Protein AF-A0A9E5P1E7-F1 (afdb_monomer_lite)

Radius of gyration: 16.03 Å; chains: 1; bounding box: 38×38×43 Å

pLDDT: mean 93.06, std 4.83, range [74.69, 98.62]

Foldseek 3Di:
DDDDDDPQKDWDDWDWAPAQPPPFIKIWTWIAGPVATWTWIWGCDPNDIDTLGTGDRWRWDWADEPLDPTFIWTFHADPVRFTWDAIFTWYDDPRHIDTDPDGQDRDTAGPVFWHWYDPPPPSFIWIWGQDPVRDIFIAGSHGHGPDD

Structure (mmCIF, N/CA/C/O backbone):
data_AF-A0A9E5P1E7-F1
#
_entry.id   AF-A0A9E5P1E7-F1
#
loop_
_atom_site.group_PDB
_atom_site.id
_atom_site.type_symbol
_atom_site.label_atom_id
_atom_site.label_alt_id
_atom_site.label_comp_id
_atom_site.label_asym_id
_atom_site.label_entity_id
_atom_site.label_seq_id
_atom_site.pdbx_PDB_ins_code
_atom_site.Cartn_x
_atom_site.Cartn_y
_atom_site.Cartn_z
_atom_site.occupancy
_atom_site.B_iso_or_equiv
_atom_site.auth_seq_id
_atom_site.auth_comp_id
_atom_site.auth_asym_id
_atom_site.auth_atom_id
_atom_site.pdbx_PDB_model_num
ATOM 1 N N . ARG A 1 1 ? -24.137 -3.161 13.252 1.00 74.69 1 ARG A N 1
ATOM 2 C CA . ARG A 1 1 ? -23.198 -2.105 13.724 1.00 74.69 1 ARG A CA 1
ATOM 3 C C . ARG A 1 1 ? -22.511 -1.511 12.498 1.00 74.69 1 ARG A C 1
ATOM 5 O O . ARG A 1 1 ? -22.363 -2.247 11.534 1.00 74.69 1 ARG A O 1
ATOM 12 N N . LYS A 1 2 ? -22.132 -0.229 12.521 1.00 81.81 2 LYS A N 1
ATOM 13 C CA . LYS A 1 2 ? -21.450 0.469 11.415 1.00 81.81 2 LYS A CA 1
ATOM 14 C C . LYS A 1 2 ? -20.321 1.352 11.948 1.00 81.81 2 LYS A C 1
ATOM 16 O O . LYS A 1 2 ? -20.367 1.736 13.115 1.00 81.81 2 LYS A O 1
ATOM 21 N N . ILE A 1 3 ? -19.336 1.649 11.102 1.00 84.31 3 ILE A N 1
ATOM 22 C CA . ILE A 1 3 ? -18.338 2.700 11.334 1.00 84.31 3 ILE A CA 1
ATOM 23 C C . ILE A 1 3 ? -18.723 3.871 10.441 1.00 84.31 3 ILE A C 1
ATOM 25 O O . ILE A 1 3 ? -18.864 3.697 9.234 1.00 84.31 3 ILE A O 1
ATOM 29 N N . GLU A 1 4 ? -18.911 5.042 11.039 1.00 91.25 4 GLU A N 1
ATOM 30 C CA . GLU A 1 4 ? -19.251 6.249 10.291 1.00 91.25 4 GLU A CA 1
ATOM 31 C C . GLU A 1 4 ? -18.000 6.873 9.672 1.00 91.25 4 GLU A C 1
ATOM 33 O O . GLU A 1 4 ? -16.971 7.043 10.336 1.00 91.25 4 GLU A O 1
ATOM 38 N N . GLY A 1 5 ? -18.111 7.249 8.401 1.00 89.00 5 GLY A N 1
ATOM 39 C CA . GLY A 1 5 ? -17.174 8.165 7.763 1.00 89.00 5 GLY A CA 1
ATOM 40 C C . GLY A 1 5 ? -17.438 9.613 8.180 1.00 89.00 5 GLY A C 1
ATOM 41 O O . GLY A 1 5 ? -18.467 9.956 8.757 1.00 89.00 5 GLY A O 1
ATOM 42 N N . HIS A 1 6 ? -16.502 10.494 7.862 1.00 92.06 6 HIS A N 1
ATOM 43 C CA . HIS A 1 6 ? -16.664 11.936 7.966 1.00 92.06 6 HIS A CA 1
ATOM 44 C C . HIS A 1 6 ? -16.996 12.508 6.586 1.00 92.06 6 HIS A C 1
ATOM 46 O O . HIS A 1 6 ? -16.449 12.057 5.591 1.00 92.06 6 HIS A O 1
ATOM 52 N N . GLN A 1 7 ? -17.762 13.600 6.513 1.00 94.12 7 GLN A N 1
ATOM 53 C CA . GLN A 1 7 ? -18.095 14.287 5.247 1.00 94.12 7 GLN A CA 1
ATOM 54 C C . GLN A 1 7 ? -16.873 14.653 4.371 1.00 94.12 7 GLN A C 1
ATOM 56 O O . GLN A 1 7 ? -16.998 14.874 3.175 1.00 94.12 7 GLN A O 1
ATOM 61 N N . LYS A 1 8 ? -15.682 14.750 4.977 1.00 96.00 8 LYS A N 1
ATOM 62 C CA . LYS A 1 8 ? -14.428 15.114 4.301 1.00 96.00 8 LYS A CA 1
ATOM 63 C C . LYS A 1 8 ? -13.611 13.896 3.860 1.00 96.00 8 LYS A C 1
ATOM 65 O O . LYS A 1 8 ? -12.502 14.090 3.369 1.00 96.00 8 LYS A O 1
ATOM 70 N N . ASP A 1 9 ? -14.084 12.685 4.140 1.00 97.69 9 ASP A N 1
ATOM 71 C CA . ASP A 1 9 ? -13.442 11.452 3.698 1.00 97.69 9 ASP A CA 1
ATOM 72 C C . ASP A 1 9 ? -13.696 11.228 2.209 1.00 97.69 9 ASP A C 1
ATOM 74 O O . ASP A 1 9 ? -14.805 11.421 1.719 1.00 97.69 9 ASP A O 1
ATOM 78 N N . ASN A 1 10 ? -12.651 10.798 1.512 1.00 97.25 10 ASN A N 1
ATOM 79 C CA . ASN A 1 10 ? -12.715 10.277 0.158 1.00 97.25 10 ASN A CA 1
ATOM 80 C C . ASN A 1 10 ? -12.000 8.924 0.165 1.00 97.25 10 ASN A C 1
ATOM 82 O O . ASN A 1 10 ? -10.767 8.856 0.108 1.00 97.25 10 ASN A O 1
ATOM 86 N N . PHE A 1 11 ? -12.777 7.855 0.321 1.00 97.69 11 PHE A N 1
ATOM 87 C CA . PHE A 1 11 ? -12.267 6.489 0.348 1.00 97.69 11 PHE A CA 1
ATOM 88 C C . PHE A 1 11 ? -11.900 6.064 -1.075 1.00 97.69 11 PHE A C 1
ATOM 90 O O . PHE A 1 11 ? -12.769 5.956 -1.933 1.00 97.69 11 PHE A O 1
ATOM 97 N N . LEU A 1 12 ? -10.606 5.856 -1.320 1.00 97.25 12 LEU A N 1
ATOM 98 C CA . LEU A 1 12 ? -10.074 5.528 -2.642 1.00 97.25 12 LEU A CA 1
ATOM 99 C C . LEU A 1 12 ? -10.064 4.020 -2.885 1.00 97.25 12 LEU A C 1
ATOM 101 O O . LEU A 1 12 ? -10.445 3.571 -3.959 1.00 97.25 12 LEU A O 1
ATOM 105 N N . THR A 1 13 ? -9.624 3.241 -1.892 1.00 97.81 13 THR A N 1
ATOM 106 C CA . THR A 1 13 ? -9.580 1.776 -1.971 1.00 97.81 13 THR A CA 1
ATOM 107 C C . THR A 1 13 ? -9.936 1.135 -0.638 1.00 97.81 13 THR A C 1
ATOM 109 O O . THR A 1 13 ? -9.739 1.727 0.430 1.00 97.81 13 THR A O 1
ATOM 112 N N . LEU A 1 14 ? -10.452 -0.088 -0.728 1.00 97.81 14 LEU A N 1
ATOM 113 C CA . LEU A 1 14 ? -10.686 -1.000 0.379 1.00 97.81 14 LEU A CA 1
ATOM 114 C C . LEU A 1 14 ? -10.131 -2.359 -0.041 1.00 97.81 14 LEU A C 1
ATOM 116 O O . LEU A 1 14 ? -10.653 -2.964 -0.973 1.00 97.81 14 LEU A O 1
ATOM 120 N N . ASP A 1 15 ? -9.099 -2.814 0.657 1.00 98.31 15 ASP A N 1
ATOM 121 C CA . ASP A 1 15 ? -8.482 -4.123 0.453 1.00 98.31 15 ASP A CA 1
ATOM 122 C C . ASP A 1 15 ? -8.651 -4.975 1.722 1.00 98.31 15 ASP A C 1
ATOM 124 O O . ASP A 1 15 ? -8.821 -4.440 2.824 1.00 98.31 15 ASP A O 1
ATOM 128 N N . VAL A 1 16 ? -8.610 -6.303 1.578 1.00 97.69 16 VAL A N 1
ATOM 129 C CA . VAL A 1 16 ? -8.746 -7.251 2.695 1.00 97.69 16 VAL A CA 1
ATOM 130 C C . VAL A 1 16 ? -7.725 -8.372 2.551 1.00 97.69 16 VAL A C 1
ATOM 132 O O . VAL A 1 16 ? -7.741 -9.085 1.551 1.00 97.69 16 VAL A O 1
ATOM 135 N N . ALA A 1 17 ? -6.845 -8.528 3.541 1.00 97.25 17 ALA A N 1
ATOM 136 C CA . ALA A 1 17 ? -5.818 -9.569 3.551 1.00 97.25 17 ALA A CA 1
ATOM 137 C C . ALA A 1 17 ? -5.192 -9.742 4.939 1.00 97.25 17 ALA A C 1
ATOM 139 O O . ALA A 1 17 ? -5.128 -8.781 5.700 1.00 97.25 17 ALA A O 1
ATOM 140 N N . ASP A 1 18 ? -4.696 -10.944 5.242 1.00 95.81 18 ASP A N 1
ATOM 141 C CA . ASP A 1 18 ? -3.845 -11.203 6.413 1.00 95.81 18 ASP A CA 1
ATOM 142 C C . ASP A 1 18 ? -2.428 -10.682 6.130 1.00 95.81 18 ASP A C 1
ATOM 144 O O . ASP A 1 18 ? -1.577 -11.378 5.573 1.00 95.81 18 ASP A O 1
ATOM 148 N N . VAL A 1 19 ? -2.207 -9.400 6.420 1.00 96.38 19 VAL A N 1
ATOM 149 C CA . VAL A 1 19 ? -0.948 -8.695 6.138 1.00 96.38 19 VAL A CA 1
ATOM 150 C C . VAL A 1 19 ? -0.053 -8.613 7.371 1.00 96.38 19 VAL A C 1
ATOM 152 O O . VAL A 1 19 ? 1.141 -8.332 7.235 1.00 96.38 19 VAL A O 1
ATOM 155 N N . ASN A 1 20 ? -0.590 -8.879 8.566 1.00 95.38 20 ASN A N 1
ATOM 156 C CA . ASN A 1 20 ? 0.199 -9.023 9.791 1.00 95.38 20 ASN A CA 1
ATOM 157 C C . ASN A 1 20 ? 0.633 -10.482 10.084 1.00 95.38 20 ASN A C 1
ATOM 159 O O . ASN A 1 20 ? 1.519 -10.678 10.921 1.00 95.38 20 ASN A O 1
ATOM 163 N N . ARG A 1 21 ? 0.079 -11.468 9.360 1.00 94.00 21 ARG A N 1
ATOM 164 C CA . ARG A 1 21 ? 0.352 -12.916 9.440 1.00 94.00 21 ARG A CA 1
ATOM 165 C C . ARG A 1 21 ? -0.085 -13.575 10.748 1.00 94.00 21 ARG A C 1
ATOM 167 O O . ARG A 1 21 ? 0.589 -14.486 11.234 1.00 94.00 21 ARG A O 1
ATOM 174 N N . ASN A 1 22 ? -1.189 -13.122 11.334 1.00 93.19 22 ASN A N 1
ATOM 175 C CA . ASN A 1 22 ? -1.765 -13.711 12.545 1.00 93.19 22 ASN A CA 1
ATOM 176 C C . ASN A 1 22 ? -2.884 -14.730 12.257 1.00 93.19 22 ASN A C 1
ATOM 178 O O . ASN A 1 22 ? -3.453 -15.277 13.202 1.00 93.19 22 ASN A O 1
ATOM 182 N N . GLY A 1 23 ? -3.185 -15.006 10.983 1.00 92.62 23 GLY A N 1
ATOM 183 C CA . GLY A 1 23 ? -4.244 -15.922 10.559 1.00 92.62 23 GLY A CA 1
ATOM 184 C C . GLY A 1 23 ? -5.613 -15.261 10.377 1.00 92.62 23 GLY A C 1
ATOM 185 O O . GLY A 1 23 ? -6.571 -15.947 10.014 1.00 92.62 23 GLY A O 1
ATOM 186 N N . PHE A 1 24 ? -5.726 -13.949 10.597 1.00 93.12 24 PHE A N 1
ATOM 187 C CA . PHE A 1 24 ? -6.942 -13.168 10.391 1.00 93.12 24 PHE A CA 1
ATOM 188 C C . PHE A 1 24 ? -6.688 -12.059 9.376 1.00 93.12 24 PHE A C 1
ATOM 190 O O . PHE A 1 24 ? -5.620 -11.471 9.317 1.00 93.12 24 PHE A O 1
ATOM 197 N N . SER A 1 25 ? -7.682 -11.762 8.539 1.00 96.06 25 SER A N 1
ATOM 198 C CA . SER A 1 25 ? -7.537 -10.681 7.565 1.00 96.06 25 SER A CA 1
ATOM 199 C C . SER A 1 25 ? -7.776 -9.311 8.191 1.00 96.06 25 SER A C 1
ATOM 201 O O . SER A 1 25 ? -8.791 -9.076 8.853 1.00 96.06 25 SER A O 1
ATOM 203 N N . GLU A 1 26 ? -6.892 -8.373 7.876 1.00 97.31 26 GLU A N 1
ATOM 204 C CA . GLU A 1 26 ? -7.100 -6.951 8.093 1.00 97.31 26 GLU A CA 1
ATOM 205 C C . GLU A 1 26 ? -7.975 -6.343 6.995 1.00 97.31 26 GLU A C 1
ATOM 207 O O . GLU A 1 26 ? -8.006 -6.815 5.859 1.00 97.31 26 GLU A O 1
ATOM 212 N N . ILE A 1 27 ? -8.626 -5.223 7.315 1.00 98.00 27 ILE A N 1
ATOM 213 C CA . ILE A 1 27 ? -9.295 -4.343 6.352 1.00 98.00 27 ILE A CA 1
ATOM 214 C C . ILE A 1 27 ? -8.437 -3.087 6.194 1.00 98.00 27 ILE A C 1
ATOM 216 O O . ILE A 1 27 ? -8.263 -2.318 7.144 1.00 98.00 27 ILE A O 1
ATOM 220 N N . ILE A 1 28 ? -7.916 -2.859 4.994 1.00 98.50 28 ILE A N 1
ATOM 221 C CA . ILE A 1 28 ? -7.027 -1.748 4.662 1.00 98.50 28 ILE A CA 1
ATOM 222 C C . ILE A 1 28 ? -7.833 -0.723 3.876 1.00 98.50 28 ILE A C 1
ATOM 224 O O . ILE A 1 28 ? -8.365 -1.027 2.812 1.00 98.50 28 ILE A O 1
ATOM 228 N N . VAL A 1 29 ? -7.910 0.507 4.378 1.00 98.38 29 VAL A N 1
ATOM 229 C CA . VAL A 1 29 ? -8.654 1.584 3.722 1.00 98.38 29 VAL A CA 1
ATOM 230 C C . VAL A 1 29 ? -7.709 2.717 3.368 1.00 98.38 29 VAL A C 1
ATOM 232 O O . VAL A 1 29 ? -7.147 3.373 4.254 1.00 98.38 29 VAL A O 1
ATOM 235 N N . THR A 1 30 ? -7.589 3.002 2.073 1.00 98.62 30 THR A N 1
ATOM 236 C CA . THR A 1 30 ? -6.937 4.226 1.607 1.00 98.62 30 THR A CA 1
ATOM 237 C C . THR A 1 30 ? -7.948 5.347 1.559 1.00 98.62 30 THR A C 1
ATOM 239 O O . THR A 1 30 ? -8.983 5.253 0.903 1.00 98.62 30 THR A O 1
ATOM 242 N N . ASN A 1 31 ? -7.641 6.432 2.257 1.00 98.12 31 ASN A N 1
ATOM 243 C CA . ASN A 1 31 ? -8.560 7.542 2.427 1.00 98.12 31 ASN A CA 1
ATOM 244 C C . ASN A 1 31 ? -7.830 8.866 2.251 1.00 98.12 31 ASN A C 1
ATOM 246 O O . ASN A 1 31 ? -6.829 9.132 2.919 1.00 98.12 31 ASN A O 1
ATOM 250 N N . MET A 1 32 ? -8.362 9.714 1.384 1.00 97.00 32 MET A N 1
ATOM 251 C CA . MET A 1 32 ? -7.854 11.046 1.116 1.00 97.00 32 MET A CA 1
ATOM 252 C C . MET A 1 32 ? -8.797 12.082 1.715 1.00 97.00 32 MET A C 1
ATOM 254 O O . MET A 1 32 ? -9.992 12.072 1.457 1.00 97.00 32 MET A O 1
ATOM 258 N N . ARG A 1 33 ? -8.266 13.036 2.473 1.00 95.88 33 ARG A N 1
ATOM 259 C CA . ARG A 1 33 ? -9.016 14.224 2.898 1.00 95.88 33 ARG A CA 1
ATOM 260 C C . ARG A 1 33 ? -8.466 15.475 2.218 1.00 95.88 33 ARG A C 1
ATOM 262 O O . ARG A 1 33 ? -7.332 15.473 1.727 1.00 95.88 33 ARG A O 1
ATOM 269 N N . PRO A 1 34 ? -9.178 16.614 2.287 1.00 94.56 34 PRO A N 1
ATOM 270 C CA . PRO A 1 34 ? -8.598 17.905 1.930 1.00 94.56 34 PRO A CA 1
ATOM 271 C C . PRO A 1 34 ? -7.286 18.204 2.675 1.00 94.56 34 PRO A C 1
ATOM 273 O O . PRO A 1 34 ? -6.392 18.809 2.104 1.00 94.56 34 PRO A O 1
ATOM 276 N N . SER A 1 35 ? -7.109 17.709 3.904 1.00 92.75 35 SER A N 1
ATOM 277 C CA . SER A 1 35 ? -5.866 17.856 4.678 1.00 92.75 35 SER A CA 1
ATOM 278 C C . SER A 1 35 ? -4.745 16.869 4.303 1.00 92.75 35 SER A C 1
ATOM 280 O O . SER A 1 35 ? -3.700 16.884 4.945 1.00 92.75 35 SER A O 1
ATOM 282 N N . GLY A 1 36 ? -4.965 15.980 3.331 1.00 95.44 36 GLY A N 1
ATOM 283 C CA . GLY A 1 36 ? -4.028 14.931 2.918 1.00 95.44 36 GLY A CA 1
ATOM 284 C C . GLY A 1 36 ? -4.512 13.520 3.255 1.00 95.44 36 GLY A C 1
ATOM 285 O O . GLY A 1 36 ? -5.659 13.319 3.666 1.00 95.44 36 GLY A O 1
ATOM 286 N N . LEU A 1 37 ? -3.627 12.540 3.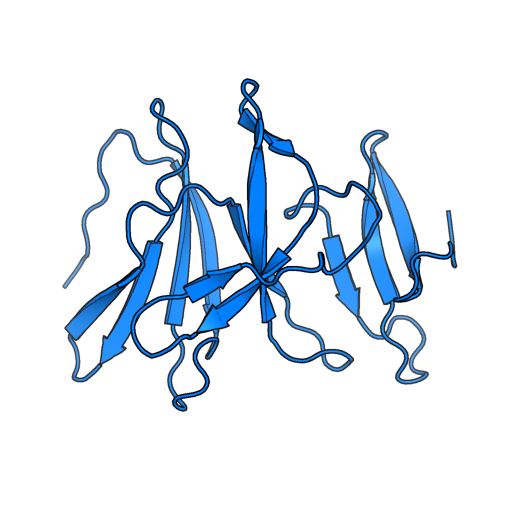068 1.00 97.62 37 LEU A N 1
ATOM 287 C CA . LEU A 1 37 ? -3.920 11.132 3.328 1.00 97.62 37 LEU A CA 1
ATOM 288 C C . LEU A 1 37 ? -4.200 10.864 4.804 1.00 97.62 37 LEU A C 1
ATOM 290 O O . LEU A 1 37 ? -3.536 11.379 5.707 1.00 97.62 37 LEU A O 1
ATOM 294 N N . ARG A 1 38 ? -5.214 10.034 5.027 1.00 97.31 38 ARG A N 1
ATOM 295 C CA . ARG A 1 38 ? -5.666 9.589 6.341 1.00 97.31 38 ARG A CA 1
ATOM 296 C C . ARG A 1 38 ? -6.106 8.129 6.278 1.00 97.31 38 ARG A C 1
ATOM 298 O O . ARG A 1 38 ? -7.154 7.778 6.820 1.00 97.31 38 ARG A O 1
ATOM 305 N N . SER A 1 39 ? -5.308 7.317 5.593 1.00 98.19 39 SER A N 1
ATOM 306 C CA . SER A 1 39 ? -5.510 5.879 5.438 1.00 98.19 39 SER A CA 1
ATOM 307 C C . SER A 1 39 ? -5.434 5.177 6.796 1.00 98.19 39 SER A C 1
ATOM 309 O O . SER A 1 39 ? -4.822 5.684 7.744 1.00 98.19 39 SER A O 1
ATOM 311 N N . PHE A 1 40 ? -6.089 4.033 6.926 1.00 97.56 40 PHE A N 1
ATOM 312 C CA . PHE A 1 40 ? -6.149 3.291 8.181 1.00 97.56 40 PHE A CA 1
ATOM 313 C C . PHE A 1 40 ? -6.323 1.797 7.930 1.00 97.56 40 PHE A C 1
ATOM 315 O O . PHE A 1 40 ? -6.774 1.382 6.867 1.00 97.56 40 PHE A O 1
ATOM 322 N N . ILE A 1 41 ? -5.957 1.002 8.931 1.00 97.88 41 ILE A N 1
ATOM 323 C CA . ILE A 1 41 ? -6.045 -0.455 8.903 1.00 97.88 41 ILE A CA 1
ATOM 324 C C . ILE A 1 41 ? -6.835 -0.905 10.123 1.00 97.88 41 ILE A C 1
ATOM 326 O O . ILE A 1 41 ? -6.602 -0.433 11.245 1.00 97.88 41 ILE A O 1
ATOM 330 N N . LEU A 1 42 ? -7.794 -1.788 9.881 1.00 96.50 42 LEU A N 1
ATOM 331 C CA . LEU A 1 42 ? -8.694 -2.340 10.874 1.00 96.50 42 LEU A CA 1
ATOM 332 C C . LEU A 1 42 ? -8.475 -3.844 11.004 1.00 96.50 42 LEU A C 1
ATOM 334 O O . LEU A 1 42 ? -8.182 -4.520 10.027 1.00 96.50 42 LEU A O 1
ATOM 338 N N . GLU A 1 43 ? -8.713 -4.349 12.200 1.00 95.06 43 GLU A N 1
ATOM 339 C CA . GLU A 1 43 ? -8.776 -5.765 12.530 1.00 95.06 43 GLU A CA 1
ATOM 340 C C . GLU A 1 43 ? -10.183 -6.065 13.049 1.00 95.06 43 GLU A C 1
ATOM 342 O O . GLU A 1 43 ? -10.774 -5.255 13.781 1.00 95.06 43 GLU A O 1
ATOM 347 N N . PHE A 1 44 ? -10.744 -7.201 12.641 1.00 91.25 44 PHE A N 1
ATOM 348 C CA . PHE A 1 44 ? -12.029 -7.674 13.139 1.00 91.25 44 PHE A CA 1
ATOM 349 C C . PHE A 1 44 ? -11.818 -8.884 14.045 1.00 91.25 44 PHE A C 1
ATOM 351 O O . PHE A 1 44 ? -11.685 -10.010 13.578 1.00 91.25 44 PHE A O 1
ATOM 358 N N . GLU A 1 45 ? -11.828 -8.638 15.350 1.00 84.81 45 GLU A N 1
ATOM 359 C CA . GLU A 1 45 ? -11.574 -9.639 16.383 1.00 84.81 45 GLU A CA 1
ATOM 360 C C . GLU A 1 45 ? -12.752 -9.657 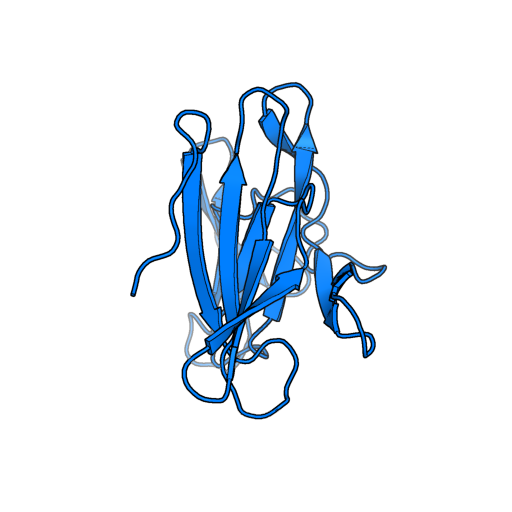17.367 1.00 84.81 45 GLU A C 1
ATOM 362 O O . GLU A 1 45 ? -13.304 -8.611 17.718 1.00 84.81 45 GLU A O 1
ATOM 367 N N . GLU A 1 46 ? -13.200 -10.848 17.779 1.00 86.38 46 GLU A N 1
ATOM 368 C CA . GLU A 1 46 ? -14.281 -11.022 18.768 1.00 86.38 46 GLU A CA 1
ATOM 369 C C . GLU A 1 46 ? -15.557 -10.197 18.478 1.00 86.38 46 GLU A C 1
ATOM 371 O O . GLU A 1 46 ? -16.190 -9.617 19.367 1.00 86.38 46 GLU A O 1
ATOM 376 N N . LYS A 1 47 ? -15.964 -10.124 17.203 1.00 86.38 47 LYS A N 1
ATOM 377 C CA . LYS A 1 47 ? -17.129 -9.337 16.740 1.00 86.38 47 LYS A CA 1
ATOM 378 C C . LYS A 1 47 ? -17.001 -7.824 16.988 1.00 86.38 47 LYS A C 1
ATOM 380 O O . LYS A 1 47 ? -18.008 -7.100 17.024 1.00 86.38 47 LYS A O 1
ATOM 385 N N . ARG A 1 48 ? -15.779 -7.321 17.156 1.00 89.19 48 ARG A N 1
ATOM 386 C CA . ARG A 1 48 ? -15.452 -5.903 17.316 1.00 89.19 48 ARG A CA 1
ATOM 387 C C . ARG A 1 48 ? -14.463 -5.487 16.239 1.00 89.19 48 ARG A C 1
ATOM 389 O O . ARG A 1 48 ? -13.609 -6.256 15.826 1.00 89.19 48 ARG A O 1
ATOM 396 N N . ILE A 1 49 ? -14.598 -4.245 15.785 1.00 91.69 49 ILE A N 1
ATOM 397 C CA . ILE A 1 49 ? -13.618 -3.645 14.887 1.00 91.69 49 ILE A CA 1
ATOM 398 C C . ILE A 1 49 ? -12.643 -2.835 15.732 1.00 91.69 49 ILE A C 1
ATOM 400 O O . ILE A 1 49 ? -13.056 -1.940 16.475 1.00 91.69 49 ILE A O 1
ATOM 404 N N . LYS A 1 50 ? -11.358 -3.130 15.587 1.00 91.94 50 LYS A N 1
ATOM 405 C CA . LYS A 1 50 ? -10.252 -2.405 16.200 1.00 91.94 50 LYS A CA 1
ATOM 406 C C . LYS A 1 50 ? -9.446 -1.732 15.105 1.00 91.94 50 LYS A C 1
ATOM 408 O O . LYS A 1 50 ? -9.198 -2.316 14.061 1.00 91.94 50 LYS A O 1
ATOM 413 N N . LYS A 1 51 ? -9.017 -0.494 15.334 1.00 93.50 51 LYS A N 1
ATOM 414 C CA . LYS A 1 51 ? -8.086 0.176 14.427 1.00 93.50 51 LYS A CA 1
ATOM 415 C C . LYS A 1 51 ? -6.658 -0.093 14.887 1.00 93.50 51 LYS A C 1
ATOM 417 O O . LYS A 1 51 ? -6.302 0.303 15.995 1.00 93.50 51 LYS A O 1
ATOM 422 N N . ILE A 1 52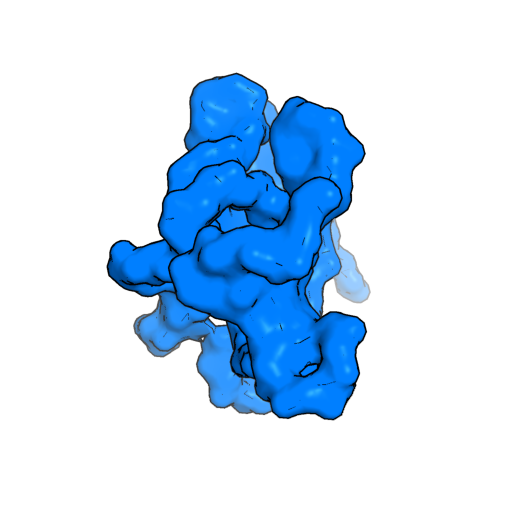 ? -5.867 -0.747 14.043 1.00 95.38 52 ILE A N 1
ATOM 423 C CA . ILE A 1 52 ? -4.482 -1.140 14.349 1.00 95.38 52 ILE A CA 1
ATOM 424 C C . ILE A 1 52 ? -3.449 -0.213 13.697 1.00 95.38 52 ILE A C 1
ATOM 426 O O . ILE A 1 52 ? -2.328 -0.101 14.182 1.00 95.38 52 ILE A O 1
ATOM 430 N N . ALA A 1 53 ? -3.847 0.538 12.665 1.00 96.50 53 ALA A N 1
ATOM 431 C CA . ALA A 1 53 ? -3.103 1.688 12.159 1.00 96.50 53 ALA A CA 1
ATOM 432 C C . ALA A 1 53 ? -4.078 2.819 11.805 1.00 96.50 53 ALA A C 1
ATOM 434 O O . ALA A 1 53 ? -5.094 2.585 11.154 1.00 96.50 53 ALA A O 1
ATOM 435 N N . ASP A 1 54 ? -3.793 4.055 12.222 1.00 95.62 54 ASP A N 1
ATOM 436 C CA . ASP A 1 54 ? -4.645 5.224 11.949 1.00 95.62 54 ASP A CA 1
ATOM 437 C C . ASP A 1 54 ? -3.855 6.369 11.325 1.00 95.62 54 ASP A C 1
ATOM 439 O O . ASP A 1 54 ? -2.660 6.506 11.579 1.00 95.62 54 ASP A O 1
ATOM 443 N N . ARG A 1 55 ? -4.545 7.233 10.570 1.00 95.69 55 ARG A N 1
ATOM 444 C CA . ARG A 1 55 ? -4.011 8.485 10.001 1.00 95.69 55 ARG A CA 1
ATOM 445 C C . ARG A 1 55 ? -2.693 8.292 9.243 1.00 95.69 55 ARG A C 1
ATOM 447 O O . ARG A 1 55 ? -1.806 9.142 9.304 1.00 95.69 55 ARG A O 1
ATOM 454 N N . GLN A 1 56 ? -2.580 7.175 8.537 1.00 97.31 56 GLN A N 1
ATOM 455 C CA . GLN A 1 56 ? -1.427 6.856 7.714 1.00 97.31 56 GLN A CA 1
ATOM 456 C C . GLN A 1 56 ? -1.380 7.822 6.529 1.00 97.31 56 GLN A C 1
ATOM 458 O O . GLN A 1 56 ? -2.367 7.995 5.810 1.00 97.31 56 GLN A O 1
ATOM 463 N N . LYS A 1 57 ? -0.220 8.450 6.326 1.00 96.69 57 LYS A N 1
ATOM 464 C CA . LYS A 1 57 ? 0.029 9.398 5.228 1.00 96.69 57 LYS A CA 1
ATOM 465 C C . LYS A 1 57 ? 0.499 8.691 3.947 1.00 96.69 57 LYS A C 1
ATOM 467 O O . LYS A 1 57 ? 1.328 9.222 3.221 1.00 96.69 57 LYS A O 1
ATOM 472 N N . TRP A 1 58 ? -0.025 7.492 3.703 1.00 98.31 58 TRP A N 1
ATOM 473 C CA . TRP A 1 58 ? 0.380 6.598 2.620 1.00 98.31 58 TRP A CA 1
ATOM 474 C C . TRP A 1 58 ? -0.834 6.188 1.793 1.00 98.31 58 TRP A C 1
ATOM 476 O O . TRP A 1 58 ? -1.911 5.934 2.344 1.00 98.31 58 TRP A O 1
ATOM 486 N N . PHE A 1 59 ? -0.668 6.146 0.473 1.00 98.44 59 PHE A N 1
ATOM 487 C CA . PHE A 1 59 ? -1.577 5.398 -0.380 1.00 98.44 59 PHE A CA 1
ATOM 488 C C . PHE A 1 59 ? -1.300 3.927 -0.123 1.00 98.44 59 PHE A C 1
ATOM 490 O O . PHE A 1 59 ? -0.182 3.489 -0.370 1.00 98.44 59 PHE A O 1
ATOM 497 N N . LEU A 1 60 ? -2.271 3.193 0.409 1.00 98.44 60 LEU A N 1
ATOM 498 C CA . LEU A 1 60 ? -2.108 1.788 0.761 1.00 98.44 60 LEU A CA 1
ATOM 499 C C . LEU A 1 60 ? -2.797 0.902 -0.276 1.00 98.44 60 LEU A C 1
ATOM 501 O O . LEU A 1 60 ? -3.914 1.185 -0.719 1.00 98.44 60 LEU A O 1
ATOM 505 N N . ARG A 1 61 ? -2.128 -0.183 -0.645 1.00 97.81 61 ARG A N 1
ATOM 506 C CA . ARG A 1 61 ? -2.695 -1.246 -1.474 1.00 97.81 61 ARG A CA 1
ATOM 507 C C . ARG A 1 61 ? -2.233 -2.597 -0.973 1.00 97.81 61 ARG A C 1
ATOM 509 O O . ARG A 1 61 ? -1.109 -2.719 -0.493 1.00 97.81 61 ARG A O 1
ATOM 516 N N . VAL A 1 62 ? -3.062 -3.613 -1.139 1.00 97.94 62 VAL A N 1
ATOM 517 C CA . VAL A 1 62 ? -2.616 -5.003 -1.051 1.00 97.94 62 VAL A CA 1
ATOM 518 C C . VAL A 1 62 ? -2.341 -5.525 -2.455 1.00 97.94 62 VAL A C 1
ATOM 520 O O . VAL A 1 62 ? -3.177 -5.400 -3.351 1.00 97.94 62 VAL A O 1
ATOM 523 N N . ILE A 1 63 ? -1.157 -6.105 -2.647 1.00 96.00 63 ILE A N 1
ATOM 524 C CA . ILE A 1 63 ? -0.803 -6.812 -3.876 1.00 96.00 63 ILE A CA 1
ATOM 525 C C . ILE A 1 63 ? -0.950 -8.306 -3.631 1.00 96.00 63 ILE A C 1
ATOM 527 O O . ILE A 1 63 ? -0.239 -8.880 -2.804 1.00 96.00 63 ILE A O 1
ATOM 531 N N . HIS A 1 64 ? -1.866 -8.917 -4.378 1.00 92.12 64 HIS A N 1
ATOM 532 C CA . HIS A 1 64 ? -2.070 -10.358 -4.420 1.00 92.12 64 HIS A CA 1
ATOM 533 C C . HIS A 1 64 ? -1.435 -10.937 -5.677 1.00 92.12 64 HIS A C 1
ATOM 535 O O . HIS A 1 64 ? -1.657 -10.437 -6.779 1.00 92.12 64 HIS A O 1
ATOM 541 N N . SER A 1 65 ? -0.669 -12.011 -5.519 1.00 85.75 65 SER A N 1
ATOM 542 C CA . SER A 1 65 ? -0.119 -12.760 -6.640 1.00 85.75 65 SER A CA 1
ATOM 543 C C . SER A 1 65 ? 0.168 -14.196 -6.210 1.00 85.75 65 SER A C 1
ATOM 545 O O . SER A 1 65 ? 0.653 -14.397 -5.107 1.00 85.75 65 SER A O 1
ATOM 547 N N . PRO A 1 66 ? -0.051 -15.215 -7.048 1.00 81.62 66 PRO A N 1
ATOM 548 C CA . PRO A 1 66 ? 0.520 -16.537 -6.794 1.00 81.62 66 PRO A CA 1
ATOM 549 C C . PRO A 1 66 ? 2.057 -16.531 -6.865 1.00 81.62 66 PRO A C 1
ATOM 551 O O . PRO A 1 66 ? 2.714 -17.335 -6.213 1.00 81.62 66 PRO A O 1
ATOM 554 N N . ALA A 1 67 ? 2.633 -15.603 -7.636 1.00 84.56 67 ALA A N 1
ATOM 555 C CA . ALA A 1 67 ? 4.073 -15.504 -7.871 1.00 84.56 67 ALA A CA 1
ATOM 556 C C . ALA A 1 67 ? 4.819 -14.669 -6.809 1.00 84.56 67 ALA A C 1
ATOM 558 O O . ALA A 1 67 ? 6.040 -14.517 -6.873 1.00 84.56 67 ALA A O 1
ATOM 559 N N . MET A 1 68 ? 4.101 -14.085 -5.844 1.00 85.56 68 MET A N 1
ATOM 560 C CA . MET A 1 68 ? 4.667 -13.254 -4.781 1.00 85.56 68 MET A CA 1
ATOM 561 C C . MET A 1 68 ? 3.809 -13.354 -3.526 1.00 85.56 68 MET A C 1
ATOM 563 O O . MET A 1 68 ? 2.592 -13.419 -3.603 1.00 85.56 68 MET A O 1
ATOM 567 N N . GLU A 1 69 ? 4.427 -13.292 -2.354 1.00 89.75 69 GLU A N 1
ATOM 568 C CA . GLU A 1 69 ? 3.672 -13.216 -1.108 1.00 89.75 69 GLU A CA 1
ATOM 569 C C . GLU A 1 69 ? 2.685 -12.032 -1.105 1.00 89.75 69 GLU A C 1
ATOM 571 O O . GLU A 1 69 ? 3.014 -10.930 -1.560 1.00 89.75 69 GLU A O 1
ATOM 576 N N . THR A 1 70 ? 1.480 -12.253 -0.566 1.00 94.12 70 THR A N 1
ATOM 577 C CA . THR A 1 70 ? 0.500 -11.176 -0.371 1.00 94.12 70 THR A CA 1
ATOM 578 C C . THR A 1 70 ? 1.129 -10.088 0.490 1.00 94.12 70 THR A C 1
ATOM 580 O O . THR A 1 70 ? 1.546 -10.334 1.620 1.00 94.12 70 THR A O 1
ATOM 583 N N . THR A 1 71 ? 1.229 -8.883 -0.063 1.00 96.00 71 THR A N 1
ATOM 584 C CA . THR A 1 71 ? 2.036 -7.814 0.528 1.00 96.00 71 THR A CA 1
ATOM 585 C C . THR A 1 71 ? 1.229 -6.527 0.604 1.00 96.00 71 THR A C 1
ATOM 587 O O . THR A 1 71 ? 0.728 -6.041 -0.412 1.00 96.00 71 THR A O 1
ATOM 590 N N . LEU A 1 72 ? 1.146 -5.939 1.801 1.00 98.38 72 LEU A N 1
ATOM 591 C CA . LEU A 1 72 ? 0.732 -4.548 1.961 1.00 98.38 72 LEU A CA 1
ATOM 592 C C . LEU A 1 72 ? 1.843 -3.645 1.429 1.00 98.38 72 LEU A C 1
ATOM 594 O O . LEU A 1 72 ? 2.988 -3.745 1.865 1.00 98.38 72 LEU A O 1
ATOM 598 N N . VAL A 1 73 ? 1.508 -2.742 0.520 1.00 98.19 73 VAL A N 1
ATOM 599 C CA . VAL A 1 73 ? 2.429 -1.741 -0.013 1.00 98.19 73 VAL A CA 1
ATOM 600 C C . VAL A 1 73 ? 1.909 -0.332 0.231 1.00 98.19 73 VAL A C 1
ATOM 602 O O . VAL A 1 73 ? 0.700 -0.102 0.317 1.00 98.19 73 VAL A O 1
ATOM 605 N N . GLY A 1 74 ? 2.837 0.616 0.319 1.00 98.06 74 GLY A N 1
ATOM 606 C CA . GLY A 1 74 ? 2.550 2.034 0.454 1.00 98.06 74 GLY A CA 1
ATOM 607 C C . GLY A 1 74 ? 3.344 2.890 -0.526 1.00 98.06 74 GLY A C 1
ATOM 608 O O . GLY A 1 74 ? 4.500 2.591 -0.817 1.00 98.06 74 GLY A O 1
ATOM 609 N N . GLN A 1 75 ? 2.742 3.981 -0.994 1.00 98.06 75 GLN A N 1
ATOM 610 C CA . GLN A 1 75 ? 3.442 5.045 -1.721 1.00 98.06 75 GLN A CA 1
ATOM 611 C C . GLN A 1 75 ? 3.111 6.420 -1.132 1.00 98.06 75 GLN A C 1
ATOM 613 O O . GLN A 1 75 ? 2.010 6.638 -0.608 1.00 98.06 75 GLN A O 1
ATOM 618 N N . GLU A 1 76 ? 4.086 7.326 -1.167 1.00 96.62 76 GLU A N 1
ATOM 619 C CA . GLU A 1 76 ? 3.943 8.681 -0.639 1.00 96.62 76 GLU A CA 1
ATOM 620 C C . GLU A 1 76 ? 3.052 9.544 -1.537 1.00 96.62 76 GLU A C 1
ATOM 622 O O . GLU A 1 76 ? 2.745 9.196 -2.678 1.00 96.62 76 GLU A O 1
ATOM 627 N N . ILE A 1 77 ? 2.635 10.693 -1.007 1.00 95.44 77 ILE A N 1
ATOM 628 C CA . ILE A 1 77 ? 1.824 11.684 -1.710 1.00 95.44 77 ILE A CA 1
ATOM 629 C C . ILE A 1 77 ? 2.633 12.954 -1.975 1.00 95.44 77 ILE A C 1
ATOM 631 O O . ILE A 1 77 ? 3.213 13.540 -1.061 1.00 95.44 77 ILE A O 1
ATOM 635 N N . ALA A 1 78 ? 2.623 13.412 -3.222 1.00 93.94 78 ALA A N 1
ATOM 636 C CA . ALA A 1 78 ? 3.162 14.708 -3.608 1.00 93.94 78 ALA A CA 1
ATOM 637 C C . ALA A 1 78 ? 2.199 15.859 -3.270 1.00 93.94 78 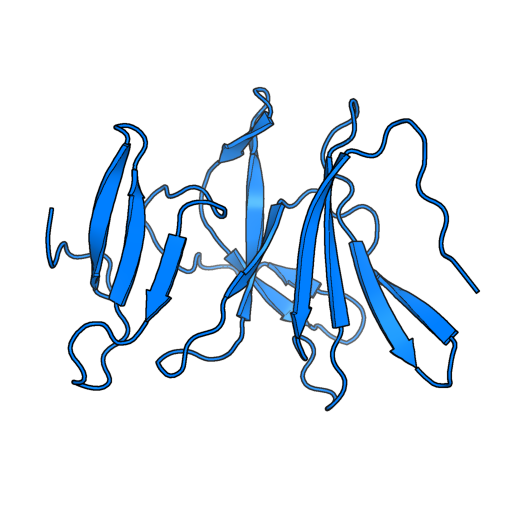ALA A C 1
ATOM 639 O O . ALA A 1 78 ? 1.009 15.672 -3.016 1.00 93.94 78 ALA A O 1
ATOM 640 N N . VAL A 1 79 ? 2.693 17.099 -3.331 1.00 91.38 79 VAL A N 1
ATOM 641 C CA . VAL A 1 79 ? 1.887 18.312 -3.081 1.00 91.38 79 VAL A CA 1
ATOM 642 C C . VAL A 1 79 ? 0.658 18.393 -4.001 1.00 91.38 79 VAL A C 1
ATOM 644 O O . VAL A 1 79 ? -0.414 18.813 -3.569 1.00 91.38 79 VAL A O 1
ATOM 647 N N . ASN A 1 80 ? 0.778 17.920 -5.245 1.00 91.56 80 ASN A N 1
ATOM 648 C CA . ASN A 1 80 ? -0.312 17.852 -6.227 1.00 91.56 80 ASN A CA 1
ATOM 649 C C . ASN A 1 80 ? -1.300 16.687 -5.992 1.00 91.56 80 ASN A C 1
ATOM 651 O O . ASN A 1 80 ? -2.162 16.441 -6.831 1.00 91.56 80 ASN A O 1
ATOM 655 N N . ARG A 1 81 ? -1.182 15.976 -4.863 1.00 92.31 81 ARG A N 1
ATOM 656 C CA . ARG A 1 81 ? -1.991 14.813 -4.466 1.00 92.31 81 ARG A CA 1
ATOM 657 C C . ARG A 1 81 ? -1.815 13.559 -5.320 1.00 92.31 81 ARG A C 1
ATOM 659 O O . ARG A 1 81 ? -2.607 12.631 -5.169 1.00 92.31 81 ARG A O 1
ATOM 666 N N . GLN A 1 82 ? -0.794 13.507 -6.167 1.00 92.88 82 GLN A N 1
ATOM 667 C CA . GLN A 1 82 ? -0.443 12.298 -6.906 1.00 92.88 82 GLN A CA 1
ATOM 668 C C . GLN A 1 82 ? 0.476 11.395 -6.072 1.00 92.88 82 GLN A C 1
ATOM 670 O O . GLN A 1 82 ? 1.212 11.904 -5.216 1.00 92.88 82 GLN A O 1
ATOM 675 N N . PRO A 1 83 ? 0.453 10.071 -6.296 1.00 94.94 83 PRO A N 1
ATOM 676 C CA . PRO A 1 83 ? 1.477 9.188 -5.760 1.00 94.94 83 PRO A CA 1
ATOM 677 C C . PRO A 1 83 ? 2.870 9.583 -6.272 1.00 94.94 83 PRO A C 1
ATOM 679 O O . PRO A 1 83 ? 3.017 9.944 -7.439 1.00 94.94 83 PRO A O 1
ATOM 682 N N . ILE A 1 84 ? 3.887 9.539 -5.409 1.00 94.06 84 ILE A N 1
ATOM 683 C CA . ILE A 1 84 ? 5.271 9.895 -5.761 1.00 94.06 84 ILE A CA 1
ATOM 684 C C . ILE A 1 84 ? 6.282 8.950 -5.109 1.00 94.06 84 ILE A C 1
ATOM 686 O O . ILE A 1 84 ? 6.025 8.377 -4.049 1.00 94.06 84 ILE A O 1
ATOM 690 N N . GLY A 1 85 ? 7.450 8.810 -5.740 1.00 92.69 85 GLY A N 1
ATOM 691 C CA . GLY A 1 85 ? 8.564 8.023 -5.223 1.00 92.69 85 GLY A CA 1
ATOM 692 C C . GLY A 1 85 ? 8.344 6.516 -5.356 1.00 92.69 85 GLY A C 1
ATOM 693 O O . GLY A 1 85 ? 7.578 6.045 -6.198 1.00 92.69 85 GLY A O 1
ATOM 694 N N . GLY A 1 86 ? 9.049 5.745 -4.528 1.00 94.31 86 GLY A N 1
ATOM 695 C CA . GLY A 1 86 ? 8.986 4.285 -4.549 1.00 94.31 86 GLY A CA 1
ATOM 696 C C . GLY A 1 86 ? 7.692 3.714 -3.964 1.00 94.31 86 GLY A C 1
ATOM 697 O O . GLY A 1 86 ? 7.042 4.322 -3.116 1.00 94.31 86 GLY A O 1
ATOM 698 N N . ILE A 1 87 ? 7.354 2.497 -4.386 1.00 96.44 87 ILE A N 1
ATOM 699 C CA . ILE A 1 87 ? 6.339 1.665 -3.730 1.00 96.44 87 ILE A CA 1
ATOM 700 C C . ILE A 1 87 ? 7.057 0.814 -2.688 1.00 96.44 87 ILE A C 1
ATOM 702 O O . ILE A 1 87 ? 7.917 0.013 -3.045 1.00 96.44 87 ILE A O 1
ATOM 706 N N . TYR A 1 88 ? 6.726 0.967 -1.413 1.00 97.69 88 TYR A N 1
ATOM 707 C CA . TYR A 1 88 ? 7.406 0.292 -0.310 1.00 97.69 88 TYR A CA 1
ATOM 708 C C . TYR A 1 88 ? 6.531 -0.818 0.271 1.00 97.69 88 TYR A C 1
ATOM 710 O O . TYR A 1 88 ? 5.384 -0.542 0.618 1.00 97.69 88 TYR A O 1
ATOM 718 N N . PRO A 1 89 ? 7.043 -2.050 0.427 1.00 97.38 89 PRO A N 1
ATOM 719 C CA . PRO A 1 89 ? 6.395 -3.061 1.257 1.00 97.38 89 PRO A CA 1
ATOM 720 C C . PRO A 1 89 ? 6.259 -2.568 2.698 1.00 97.38 89 PRO A C 1
ATOM 722 O O . 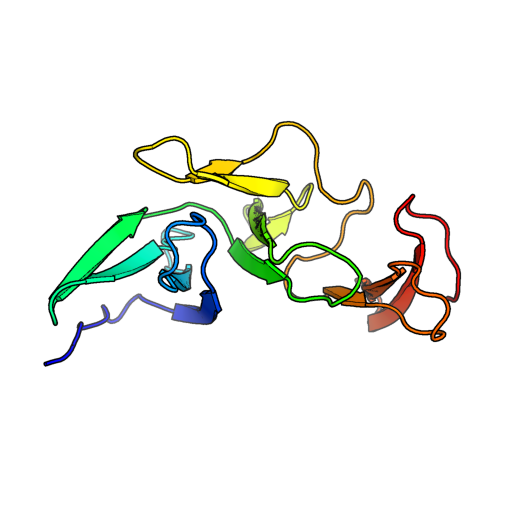PRO A 1 89 ? 7.152 -1.894 3.206 1.00 97.38 89 PRO A O 1
ATOM 725 N N . PHE A 1 90 ? 5.161 -2.901 3.364 1.00 98.25 90 PHE A N 1
ATOM 726 C CA . PHE A 1 90 ? 4.943 -2.626 4.778 1.00 98.25 90 PHE A CA 1
ATOM 727 C C . PHE A 1 90 ? 5.032 -3.925 5.568 1.00 98.25 90 PHE A C 1
ATOM 729 O O . PHE A 1 90 ? 4.461 -4.940 5.180 1.00 98.25 90 PHE A O 1
ATOM 736 N N . VAL A 1 91 ? 5.710 -3.870 6.711 1.00 96.56 91 VAL A N 1
ATOM 737 C CA . VAL A 1 91 ? 5.855 -5.004 7.627 1.00 96.56 91 VAL A CA 1
ATOM 738 C C . VAL A 1 91 ? 5.282 -4.678 8.993 1.00 96.56 91 VAL A C 1
ATOM 740 O O . VAL A 1 91 ? 5.444 -3.567 9.510 1.00 96.56 91 VAL A O 1
ATOM 743 N N . TRP A 1 92 ? 4.620 -5.662 9.593 1.00 96.38 92 TRP A N 1
ATOM 744 C CA . TRP A 1 92 ? 4.139 -5.573 10.962 1.00 96.38 92 TRP A CA 1
ATOM 745 C C . TRP A 1 92 ? 5.305 -5.676 11.952 1.00 96.38 92 TRP A C 1
ATOM 747 O O . TRP A 1 92 ? 6.090 -6.620 11.908 1.00 96.38 92 TRP A O 1
ATOM 757 N N . LYS A 1 93 ? 5.419 -4.712 12.875 1.00 94.81 93 LYS A N 1
ATOM 758 C CA . LYS A 1 93 ? 6.438 -4.717 13.944 1.00 94.81 93 LYS A CA 1
ATOM 759 C C . LYS A 1 93 ? 5.798 -4.785 15.327 1.00 94.81 93 LYS A C 1
ATOM 761 O O . LYS A 1 93 ? 6.023 -3.920 16.172 1.00 94.81 93 LYS A O 1
ATOM 766 N N . GLY A 1 94 ? 4.917 -5.763 15.532 1.00 90.06 94 GLY A N 1
ATOM 767 C CA . GLY A 1 94 ? 4.263 -6.065 16.813 1.00 90.06 94 GLY A CA 1
ATOM 768 C C . GLY A 1 94 ? 3.180 -5.074 17.260 1.00 90.06 94 GLY A C 1
ATOM 769 O O . GLY A 1 94 ? 2.284 -5.455 18.005 1.00 90.06 94 GLY A O 1
ATOM 770 N N . LYS A 1 95 ? 3.239 -3.813 16.811 1.00 90.12 95 LYS A N 1
ATOM 771 C CA . LYS A 1 95 ? 2.298 -2.753 17.211 1.00 90.12 95 LYS A CA 1
ATOM 772 C C . LYS A 1 95 ? 1.659 -2.003 16.046 1.00 90.12 95 LYS A C 1
ATOM 774 O O . LYS A 1 95 ? 0.518 -1.570 16.161 1.00 90.12 95 LYS A O 1
ATOM 779 N N . THR A 1 96 ? 2.414 -1.768 14.979 1.00 92.12 96 THR A N 1
ATOM 780 C CA . THR A 1 96 ? 1.951 -1.063 13.781 1.00 92.12 96 THR A CA 1
ATOM 781 C C . THR A 1 96 ? 2.769 -1.520 12.580 1.00 92.12 96 THR A C 1
ATOM 783 O O . THR A 1 96 ? 3.842 -2.118 12.729 1.00 92.12 96 THR A O 1
ATOM 786 N N . PHE A 1 97 ? 2.269 -1.215 11.388 1.00 96.56 97 PHE A N 1
ATOM 787 C CA . PHE A 1 97 ? 3.009 -1.405 10.153 1.00 96.56 97 PHE A CA 1
ATOM 788 C C . PHE A 1 97 ? 4.040 -0.296 9.939 1.00 96.56 97 PHE A C 1
ATOM 790 O O . PHE A 1 97 ? 3.802 0.865 10.282 1.00 96.56 97 PHE A O 1
ATOM 797 N N . HIS A 1 98 ? 5.169 -0.661 9.338 1.00 96.44 98 HIS A N 1
ATOM 798 C CA . HIS A 1 98 ? 6.226 0.257 8.925 1.00 96.44 98 HIS A CA 1
ATOM 799 C C . HIS A 1 98 ? 6.670 -0.052 7.494 1.00 96.44 98 HIS A C 1
ATOM 801 O O . HIS A 1 98 ? 6.771 -1.234 7.164 1.00 96.44 98 HIS A O 1
ATOM 807 N N . PRO A 1 99 ? 7.000 0.965 6.679 1.00 97.75 99 PRO A N 1
ATOM 808 C CA . PRO A 1 99 ? 7.597 0.731 5.375 1.00 97.75 99 PRO A CA 1
ATOM 809 C C . PRO A 1 99 ? 8.976 0.083 5.525 1.00 97.75 99 PRO A C 1
ATOM 811 O O . PRO A 1 99 ? 9.756 0.408 6.429 1.00 97.75 99 PRO A O 1
ATOM 814 N N . GLU A 1 100 ? 9.277 -0.827 4.612 1.00 97.69 100 GLU A N 1
ATOM 815 C CA . GLU A 1 100 ? 10.606 -1.375 4.402 1.00 97.69 100 GLU A CA 1
ATOM 816 C C . GLU A 1 100 ? 11.570 -0.316 3.863 1.00 97.69 100 GLU A C 1
ATOM 818 O O . GLU A 1 100 ? 11.174 0.698 3.290 1.00 97.69 100 GLU A O 1
ATOM 823 N N . LYS A 1 101 ? 12.877 -0.556 4.021 1.00 96.25 101 LYS A N 1
ATOM 824 C CA . LYS A 1 101 ? 13.905 0.393 3.547 1.00 96.25 101 LYS A CA 1
ATOM 825 C C . LYS A 1 101 ? 14.035 0.421 2.026 1.00 96.25 101 LYS A C 1
ATOM 827 O O . LYS A 1 101 ? 14.427 1.439 1.461 1.00 96.25 101 LYS A O 1
ATOM 832 N N . LYS A 1 102 ? 13.796 -0.717 1.372 1.00 95.69 102 LYS A N 1
ATOM 833 C CA . LYS A 1 102 ? 13.936 -0.868 -0.078 1.00 95.69 102 LYS A CA 1
ATOM 834 C C . LYS A 1 102 ? 12.551 -0.858 -0.721 1.00 95.69 102 LYS A C 1
ATOM 836 O O . LYS A 1 102 ? 11.673 -1.564 -0.225 1.00 95.69 102 LYS A O 1
ATOM 841 N N . PRO A 1 103 ? 12.356 -0.107 -1.815 1.00 95.00 103 PRO A N 1
ATOM 842 C CA . PRO A 1 103 ? 11.110 -0.178 -2.552 1.00 95.00 103 PRO A CA 1
ATOM 843 C C . PRO A 1 103 ? 10.998 -1.532 -3.266 1.00 95.00 103 PRO A C 1
ATOM 845 O O . PRO A 1 103 ? 12.002 -2.172 -3.586 1.00 95.00 103 PRO A O 1
ATOM 848 N N . LEU A 1 104 ? 9.763 -1.938 -3.544 1.00 92.19 104 LEU A N 1
ATOM 849 C CA . LEU A 1 104 ? 9.412 -3.126 -4.315 1.00 92.19 104 LEU A CA 1
ATOM 850 C C . LEU A 1 104 ? 9.943 -3.042 -5.753 1.00 92.19 104 LEU A C 1
ATOM 852 O O . LEU A 1 104 ? 10.332 -4.049 -6.333 1.00 92.19 104 LEU A O 1
ATOM 856 N N . THR A 1 105 ? 9.974 -1.834 -6.316 1.00 89.12 105 THR A N 1
ATOM 857 C CA . THR A 1 105 ? 10.489 -1.547 -7.655 1.00 89.12 105 THR A CA 1
ATOM 858 C C . THR A 1 105 ? 11.265 -0.235 -7.658 1.00 89.12 105 THR A C 1
ATOM 860 O O . THR A 1 105 ? 10.968 0.683 -6.896 1.00 89.12 105 THR A O 1
ATOM 863 N N . LYS A 1 106 ? 12.278 -0.147 -8.526 1.00 85.75 106 LYS A N 1
ATOM 864 C CA . LYS A 1 106 ? 13.027 1.096 -8.779 1.00 85.75 106 LYS A CA 1
ATOM 865 C C . LYS A 1 106 ? 12.342 1.995 -9.813 1.00 85.75 106 LYS A C 1
ATOM 867 O O . LYS A 1 106 ? 12.796 3.112 -10.028 1.00 85.75 106 LYS A O 1
ATOM 872 N N . LYS A 1 107 ? 11.313 1.493 -10.502 1.00 88.12 107 LYS A N 1
ATOM 873 C CA . LYS A 1 107 ? 10.544 2.268 -11.477 1.00 88.12 107 LYS A CA 1
ATOM 874 C C . LYS A 1 107 ? 9.528 3.130 -10.740 1.00 88.12 107 LYS A C 1
ATOM 876 O O . LYS A 1 107 ? 8.857 2.653 -9.828 1.00 88.12 107 LYS A O 1
ATOM 881 N N . GLU A 1 108 ? 9.401 4.380 -11.160 1.00 88.62 108 GLU A N 1
ATOM 882 C CA . GLU A 1 108 ? 8.372 5.276 -10.643 1.00 88.62 108 GLU A CA 1
ATOM 883 C C . GLU A 1 108 ? 7.033 4.922 -11.282 1.00 88.62 108 GLU A C 1
ATOM 885 O O . GLU A 1 108 ? 6.742 5.288 -12.419 1.00 88.62 108 GLU A O 1
ATOM 890 N N . ILE A 1 109 ? 6.245 4.143 -10.550 1.00 91.94 109 ILE A N 1
ATOM 891 C CA . ILE A 1 109 ? 4.943 3.645 -10.980 1.00 91.94 109 ILE A CA 1
ATOM 892 C C . ILE A 1 109 ? 3.924 4.062 -9.917 1.00 91.94 109 ILE A C 1
ATOM 894 O O . ILE A 1 109 ? 4.200 3.880 -8.726 1.00 91.94 109 ILE A O 1
ATOM 898 N N . PRO A 1 110 ? 2.757 4.612 -10.292 1.00 93.75 110 PRO A N 1
ATOM 899 C CA . PRO A 1 110 ? 1.698 4.871 -9.329 1.00 93.75 110 PRO A CA 1
ATOM 900 C C . PRO A 1 110 ? 1.202 3.565 -8.701 1.00 93.75 110 PRO A C 1
ATOM 902 O O . PRO A 1 110 ? 0.881 2.609 -9.405 1.00 93.75 110 PRO A O 1
ATOM 905 N N . VAL A 1 111 ? 1.041 3.538 -7.379 1.00 95.69 111 VAL A N 1
ATOM 906 C CA . VAL A 1 111 ? 0.600 2.356 -6.616 1.00 95.69 111 VAL A CA 1
ATOM 907 C C . VAL A 1 111 ? -0.773 1.833 -7.064 1.00 95.69 111 VAL A C 1
ATOM 909 O O . VAL A 1 111 ? -1.108 0.669 -6.868 1.00 95.69 111 VAL A O 1
ATOM 912 N N . PHE A 1 112 ? -1.583 2.686 -7.693 1.00 95.12 112 PHE A N 1
ATOM 913 C CA . PHE A 1 112 ? -2.886 2.315 -8.246 1.00 95.12 112 PHE A CA 1
ATOM 914 C C . PHE A 1 112 ? -2.824 1.721 -9.650 1.00 95.12 112 PHE A C 1
ATOM 916 O O . PHE A 1 112 ? -3.780 1.085 -10.073 1.00 95.12 112 PHE A O 1
ATOM 923 N N . SER A 1 113 ? -1.720 1.922 -10.363 1.00 95.06 113 SER A N 1
ATOM 924 C CA . SER A 1 113 ? -1.591 1.572 -11.776 1.00 95.0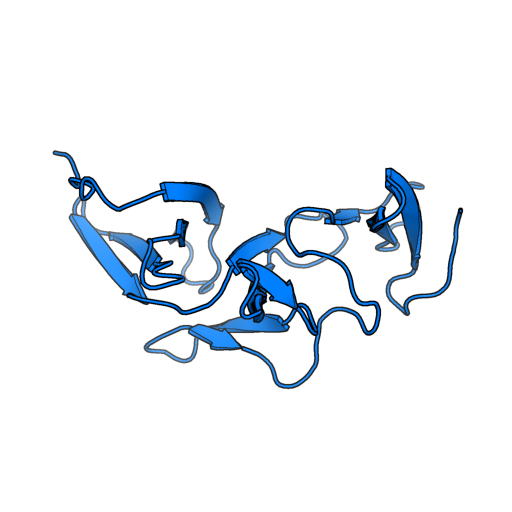6 113 SER A CA 1
ATOM 925 C C . SER A 1 113 ? -0.800 0.290 -12.001 1.00 95.06 113 SER A C 1
ATOM 927 O O . SER A 1 113 ? -0.412 0.049 -13.133 1.00 95.06 113 SER A O 1
ATOM 929 N N . PHE A 1 114 ? -0.540 -0.528 -10.971 1.00 94.44 114 PHE A N 1
ATOM 930 C CA . PHE A 1 114 ? 0.247 -1.757 -11.118 1.00 94.44 114 PHE A CA 1
ATOM 931 C C . PHE A 1 114 ? -0.333 -2.961 -10.372 1.00 94.44 114 PHE A C 1
ATOM 933 O O . PHE A 1 114 ? -1.056 -2.815 -9.386 1.00 94.44 114 PHE A O 1
ATOM 940 N N . ASN A 1 115 ? 0.041 -4.151 -10.843 1.00 94.31 115 ASN A N 1
ATOM 941 C CA . ASN A 1 115 ? -0.105 -5.434 -10.159 1.00 94.31 115 ASN A CA 1
ATOM 942 C C . ASN A 1 115 ? 1.093 -6.346 -10.482 1.00 94.31 115 ASN A C 1
ATOM 944 O O . ASN A 1 115 ? 1.944 -6.013 -11.312 1.00 94.31 115 ASN A O 1
ATOM 948 N N . VAL A 1 116 ? 1.166 -7.500 -9.815 1.00 93.56 116 VAL A N 1
ATOM 949 C CA . VAL A 1 116 ? 2.204 -8.519 -10.024 1.00 93.56 116 VAL A CA 1
ATOM 950 C C . VAL A 1 116 ? 1.545 -9.865 -10.309 1.00 93.56 116 VAL A C 1
ATOM 952 O O . VAL A 1 116 ? 0.615 -10.260 -9.611 1.00 93.56 116 VAL A O 1
ATOM 955 N N . GLY A 1 117 ? 2.038 -10.597 -11.301 1.00 92.38 117 GLY A N 1
ATOM 956 C CA . GLY A 1 117 ? 1.484 -11.888 -11.703 1.00 92.38 117 GLY A CA 1
ATOM 957 C C . GLY A 1 117 ? 2.474 -12.728 -12.494 1.00 92.38 117 GLY A C 1
ATOM 958 O O . GLY A 1 117 ? 3.404 -12.195 -13.093 1.00 92.38 117 GLY A O 1
ATOM 959 N N . ASP A 1 118 ? 2.251 -14.038 -12.506 1.00 91.31 118 ASP A N 1
ATOM 960 C CA . ASP A 1 118 ? 2.814 -14.916 -13.530 1.00 91.31 118 ASP A CA 1
ATOM 961 C C . ASP A 1 118 ? 1.950 -14.780 -14.792 1.00 91.31 118 ASP A C 1
ATOM 963 O O . ASP A 1 118 ? 0.811 -15.244 -14.827 1.00 91.31 118 ASP A O 1
ATOM 967 N N . LEU A 1 119 ? 2.456 -14.045 -15.784 1.00 90.56 119 LEU A N 1
ATOM 968 C CA . LEU A 1 119 ? 1.706 -13.699 -16.998 1.00 90.56 119 LEU A CA 1
ATOM 969 C C . LEU A 1 119 ? 1.922 -14.697 -18.140 1.00 90.56 119 LEU A C 1
ATOM 971 O O . LEU A 1 119 ? 1.192 -14.650 -19.126 1.00 90.56 119 LEU A O 1
ATOM 975 N N . ASP A 1 120 ? 2.929 -15.564 -18.031 1.00 86.75 120 ASP A N 1
ATOM 976 C CA . ASP A 1 120 ? 3.318 -16.509 -19.081 1.00 86.75 120 ASP A CA 1
ATOM 977 C C . ASP A 1 120 ? 3.256 -17.980 -18.637 1.00 86.75 120 ASP A C 1
ATOM 979 O O . ASP A 1 120 ? 3.505 -18.874 -19.448 1.00 86.75 120 ASP A O 1
ATOM 983 N N . GLY A 1 121 ? 2.878 -18.238 -17.382 1.00 86.56 121 GLY A N 1
ATOM 984 C CA . GLY A 1 121 ? 2.698 -19.575 -16.826 1.00 86.56 121 GLY A CA 1
ATOM 985 C C . GLY A 1 121 ? 4.008 -20.269 -16.456 1.00 86.56 121 GLY A C 1
ATOM 986 O O . GLY A 1 121 ? 4.018 -21.490 -16.295 1.00 86.56 121 GLY A O 1
ATOM 987 N N . ARG A 1 122 ? 5.124 -19.533 -16.365 1.00 85.44 122 ARG A N 1
ATOM 988 C CA . ARG A 1 122 ? 6.452 -20.095 -16.054 1.00 85.44 122 ARG A CA 1
ATOM 989 C C . ARG A 1 122 ? 6.834 -19.986 -14.580 1.00 85.44 122 ARG A C 1
ATOM 991 O O . ARG A 1 122 ? 7.953 -20.333 -14.212 1.00 85.44 122 ARG A O 1
ATOM 998 N N . GLY A 1 123 ? 5.924 -19.516 -13.732 1.00 83.94 123 GLY A N 1
ATOM 999 C CA . GLY A 1 123 ? 6.150 -19.300 -12.305 1.00 83.94 123 GLY A CA 1
ATOM 1000 C C . GLY A 1 123 ? 6.965 -18.044 -11.988 1.00 83.94 123 GLY A C 1
ATOM 1001 O O . GLY A 1 123 ? 7.295 -17.807 -10.826 1.00 83.94 123 GLY A O 1
ATOM 1002 N N . GLU A 1 124 ? 7.293 -17.221 -12.989 1.00 87.19 124 GLU A N 1
ATOM 1003 C CA . GLU A 1 124 ? 8.081 -16.006 -12.798 1.00 87.19 124 GLU A CA 1
ATOM 1004 C C . GLU A 1 124 ? 7.193 -14.773 -12.617 1.00 87.19 124 GLU A C 1
ATOM 1006 O O . GLU A 1 124 ? 6.402 -14.402 -13.486 1.00 87.19 124 GLU A O 1
ATOM 1011 N N . ALA A 1 125 ? 7.382 -14.071 -11.500 1.00 90.06 125 ALA A N 1
ATOM 1012 C CA . ALA A 1 125 ? 6.659 -12.838 -11.227 1.00 90.06 125 ALA A CA 1
ATOM 1013 C C . ALA A 1 125 ? 7.034 -11.732 -12.228 1.00 90.06 125 ALA A C 1
ATOM 1015 O O . ALA A 1 125 ? 8.184 -11.289 -12.299 1.00 90.06 125 ALA A O 1
ATOM 1016 N N . SER A 1 126 ? 6.030 -11.232 -12.941 1.00 92.44 126 SER A N 1
ATOM 1017 C CA . SER A 1 126 ? 6.104 -10.033 -13.769 1.00 92.44 126 SER A CA 1
ATOM 1018 C C . SER A 1 126 ? 5.263 -8.921 -13.153 1.00 92.44 126 SER A C 1
ATOM 1020 O O . SER A 1 126 ? 4.185 -9.159 -12.608 1.00 92.44 126 SER A O 1
ATOM 1022 N N . MET A 1 127 ? 5.751 -7.689 -13.242 1.00 93.19 127 MET A N 1
ATOM 1023 C CA . MET A 1 127 ? 4.978 -6.505 -12.891 1.00 93.19 127 MET A CA 1
ATOM 1024 C C . MET A 1 127 ? 4.289 -5.983 -14.146 1.00 93.19 127 MET A C 1
ATOM 1026 O O . MET A 1 127 ? 4.951 -5.702 -15.142 1.00 93.19 127 MET A O 1
ATOM 1030 N N . VAL A 1 128 ? 2.972 -5.829 -14.086 1.00 94.62 128 VAL A N 1
ATOM 1031 C CA . VAL A 1 128 ? 2.172 -5.193 -15.137 1.00 94.62 128 VAL A CA 1
ATOM 1032 C C . VAL A 1 128 ? 1.682 -3.853 -14.626 1.00 94.62 128 VAL A C 1
ATOM 1034 O O . VAL A 1 128 ? 1.222 -3.759 -13.486 1.00 94.62 128 VAL A O 1
ATOM 1037 N N . TYR A 1 129 ? 1.802 -2.809 -15.439 1.00 95.06 129 TYR A N 1
ATOM 1038 C CA . TYR A 1 129 ? 1.381 -1.476 -15.035 1.00 95.06 129 TYR A CA 1
ATOM 1039 C C . TYR A 1 129 ? 0.961 -0.597 -16.209 1.00 95.06 129 TYR A C 1
ATOM 1041 O O . TYR A 1 129 ? 1.355 -0.851 -17.342 1.00 95.06 129 TYR A O 1
ATOM 1049 N N . VAL A 1 130 ? 0.171 0.436 -15.923 1.00 94.56 130 VAL A N 1
ATOM 1050 C CA . VAL A 1 130 ? -0.126 1.531 -16.856 1.00 94.56 130 VAL A CA 1
ATOM 1051 C C . VAL A 1 130 ? 0.789 2.706 -16.518 1.00 94.56 130 VAL A C 1
ATOM 1053 O O . VAL A 1 130 ? 0.879 3.106 -15.355 1.00 94.56 130 VAL A O 1
ATOM 1056 N N . ASP A 1 131 ? 1.524 3.215 -17.505 1.00 88.88 131 ASP A N 1
ATOM 1057 C CA . ASP A 1 131 ? 2.428 4.351 -17.317 1.00 88.88 131 ASP A CA 1
ATOM 1058 C C . ASP A 1 131 ? 1.723 5.712 -17.458 1.00 88.88 131 ASP A C 1
ATOM 1060 O O . ASP A 1 131 ? 0.535 5.798 -17.755 1.00 88.88 131 ASP A O 1
ATOM 1064 N N . TYR A 1 132 ? 2.465 6.803 -17.252 1.00 84.88 132 TYR A N 1
ATOM 1065 C CA . TYR A 1 132 ? 1.937 8.172 -17.356 1.00 84.88 132 TYR A CA 1
ATOM 1066 C C . TYR A 1 132 ? 1.556 8.608 -18.784 1.00 84.88 132 TYR A C 1
ATOM 1068 O O . TYR A 1 132 ? 1.083 9.727 -18.966 1.00 84.88 132 TYR A O 1
ATOM 1076 N N . HIS A 1 133 ? 1.786 7.761 -19.788 1.00 89.69 133 HIS A N 1
ATOM 1077 C CA . HIS A 1 133 ? 1.366 7.961 -21.174 1.00 89.69 133 HIS A CA 1
ATOM 1078 C C . HIS A 1 133 ? 0.219 7.015 -21.560 1.00 89.69 133 HIS A C 1
ATOM 1080 O O . HIS A 1 133 ? 0.013 6.765 -22.747 1.00 89.69 133 HIS A O 1
ATOM 1086 N N . ASP A 1 134 ? -0.489 6.463 -20.571 1.00 90.62 134 ASP A N 1
ATOM 1087 C CA . ASP A 1 134 ? -1.620 5.547 -20.739 1.00 90.62 134 ASP A CA 1
ATOM 1088 C C . ASP A 1 134 ? -1.262 4.239 -21.465 1.00 90.62 134 ASP A C 1
ATOM 1090 O O . ASP A 1 134 ? -2.113 3.582 -22.068 1.00 90.62 134 ASP A O 1
ATOM 1094 N N . ARG A 1 135 ? 0.009 3.819 -21.397 1.00 93.25 135 ARG A N 1
ATOM 1095 C CA . ARG A 1 135 ? 0.471 2.564 -22.003 1.00 93.25 135 ARG A CA 1
ATOM 1096 C C . ARG A 1 135 ? 0.527 1.460 -20.967 1.00 93.25 135 ARG A C 1
ATOM 1098 O O . ARG A 1 135 ? 1.154 1.622 -19.919 1.00 93.25 135 ARG A O 1
ATOM 1105 N N . LEU A 1 136 ? -0.056 0.311 -21.294 1.00 94.94 136 LEU A N 1
ATOM 1106 C CA . LEU A 1 136 ? 0.170 -0.922 -20.548 1.00 94.94 136 LEU A CA 1
ATOM 1107 C C . LEU A 1 136 ? 1.604 -1.400 -20.803 1.00 94.94 136 LEU A C 1
ATOM 1109 O O . LEU A 1 136 ? 2.072 -1.362 -21.934 1.00 94.94 136 LEU A O 1
ATOM 1113 N N . ARG A 1 137 ? 2.307 -1.841 -19.763 1.00 94.88 137 ARG A N 1
ATOM 1114 C CA . ARG A 1 137 ? 3.704 -2.283 -19.830 1.00 94.88 137 ARG A CA 1
ATOM 1115 C C . ARG A 1 137 ? 3.935 -3.484 -18.933 1.00 94.88 137 ARG A C 1
ATOM 1117 O O . ARG A 1 137 ? 3.276 -3.625 -17.900 1.00 94.88 137 ARG A O 1
ATOM 1124 N N . VAL A 1 138 ? 4.907 -4.319 -19.303 1.00 94.56 138 VAL A N 1
ATOM 1125 C CA . VAL A 1 138 ? 5.303 -5.494 -18.516 1.00 94.56 138 VAL A CA 1
ATOM 1126 C C . VAL A 1 138 ? 6.792 -5.448 -18.201 1.00 94.56 138 VAL A C 1
ATOM 1128 O O . VAL A 1 138 ? 7.635 -5.309 -19.090 1.00 94.56 138 VAL A O 1
ATOM 1131 N N . LEU A 1 139 ? 7.120 -5.608 -16.922 1.00 92.19 139 LEU A N 1
ATOM 1132 C CA . LEU A 1 139 ? 8.482 -5.692 -16.408 1.00 92.19 139 LEU A CA 1
ATOM 1133 C C . LEU A 1 139 ? 8.735 -7.058 -15.781 1.00 92.19 139 LEU A C 1
ATOM 1135 O O . LEU A 1 139 ? 7.846 -7.639 -15.158 1.00 92.19 139 LEU A O 1
ATOM 1139 N N . SER A 1 140 ? 9.980 -7.518 -15.846 1.00 88.88 140 SER A N 1
ATOM 1140 C CA . SER A 1 140 ? 10.469 -8.519 -14.902 1.00 88.88 140 SER A CA 1
ATOM 1141 C C . SER A 1 140 ? 10.497 -7.944 -13.482 1.00 88.88 140 SER A C 1
ATOM 1143 O O . SER A 1 140 ? 10.461 -6.724 -13.281 1.00 88.88 140 SER A O 1
ATOM 1145 N N . ARG A 1 141 ? 10.627 -8.815 -12.480 1.00 79.81 141 ARG A N 1
ATOM 1146 C CA . ARG A 1 141 ? 10.787 -8.413 -11.075 1.00 79.81 141 ARG A CA 1
ATOM 1147 C C . ARG A 1 141 ? 12.003 -7.502 -10.840 1.00 79.81 141 ARG A C 1
ATOM 1149 O O . ARG A 1 141 ? 11.980 -6.653 -9.953 1.00 79.81 141 ARG A O 1
ATOM 1156 N N . GLU A 1 142 ? 13.042 -7.635 -11.654 1.00 83.25 142 GLU A N 1
ATOM 1157 C CA . GLU A 1 142 ? 14.272 -6.834 -11.616 1.00 83.25 142 GLU A CA 1
ATOM 1158 C C . GLU A 1 142 ? 14.102 -5.464 -12.299 1.00 83.25 142 GLU A C 1
ATOM 1160 O O . GLU A 1 142 ? 14.975 -4.600 -12.187 1.00 83.25 142 GLU A O 1
ATOM 1165 N N . GLY A 1 143 ? 12.972 -5.241 -12.981 1.00 84.81 143 GLY A N 1
ATOM 1166 C CA . GLY A 1 143 ? 12.625 -3.980 -13.633 1.00 84.81 143 GLY A CA 1
ATOM 1167 C C . GLY A 1 143 ? 13.065 -3.866 -15.096 1.00 84.81 143 GLY A C 1
ATOM 1168 O O . GLY A 1 143 ? 13.065 -2.751 -15.630 1.00 84.81 143 GLY A O 1
ATOM 1169 N N . ALA A 1 144 ? 13.440 -4.976 -15.741 1.00 88.25 144 ALA A N 1
ATOM 1170 C CA . ALA A 1 144 ? 13.703 -5.025 -17.180 1.00 88.25 144 ALA A CA 1
ATOM 1171 C C . ALA A 1 144 ? 12.387 -5.133 -17.964 1.00 88.25 144 ALA A C 1
ATOM 1173 O O . ALA A 1 144 ? 11.498 -5.880 -17.560 1.00 88.25 144 ALA A O 1
ATOM 1174 N N . TYR A 1 145 ? 12.253 -4.411 -19.080 1.00 89.56 145 TYR A N 1
ATOM 1175 C CA . TYR A 1 145 ? 11.069 -4.524 -19.937 1.00 89.56 145 TYR A CA 1
ATOM 1176 C C . TYR A 1 145 ? 10.999 -5.913 -20.572 1.00 89.56 145 TYR A C 1
ATOM 1178 O O . TYR A 1 145 ? 11.965 -6.376 -21.174 1.00 89.56 145 TYR A O 1
ATOM 1186 N N . ARG A 1 146 ? 9.844 -6.567 -20.421 1.00 87.56 146 ARG A N 1
ATOM 1187 C CA . ARG A 1 146 ? 9.483 -7.794 -21.146 1.00 87.56 146 ARG A CA 1
ATOM 1188 C C . ARG A 1 146 ? 8.606 -7.480 -22.359 1.00 87.56 146 ARG A C 1
ATOM 1190 O O . ARG A 1 146 ? 8.639 -8.224 -23.331 1.00 87.56 146 ARG A O 1
ATOM 1197 N N . TRP A 1 147 ? 7.839 -6.391 -22.281 1.00 89.50 147 TRP A N 1
ATOM 1198 C CA . TRP A 1 147 ? 6.970 -5.882 -23.340 1.00 89.50 147 TRP A CA 1
ATOM 1199 C C . TRP A 1 147 ? 6.672 -4.389 -23.114 1.00 89.50 147 TRP A C 1
ATOM 1201 O O . TRP A 1 147 ? 6.543 -3.959 -21.958 1.00 89.50 147 TRP A O 1
ATOM 1211 N N . GLU A 1 148 ? 6.576 -3.617 -24.199 1.00 75.19 148 GLU A N 1
ATOM 1212 C CA . GLU A 1 148 ? 6.314 -2.169 -24.205 1.00 75.19 148 GLU A CA 1
ATOM 1213 C C . GLU A 1 148 ? 5.349 -1.724 -25.307 1.00 75.19 148 GLU A C 1
ATOM 1215 O O . GLU A 1 148 ? 5.247 -2.440 -26.330 1.00 75.19 148 GLU A O 1
#

Sequence (148 aa):
RKIEGHQKDNFLTLDVADVNRNGFSEIIVTNMRPSGLRSFILEFEEKRIKKIADRQKWFLRVIHSPAMETTLVGQEIAVNRQPIGGIYPFVWKGKTFHPEKKPLTKKEIPVFSFNVGDLDGRGEASMVYVDYHDRLRVLSREGAYRWE

Secondary structure (DSSP, 8-state):
---PPPTT-EEEEEEEE--SSSSS-EEEEEEEETTEE-EEEEEEETTEEEEEEEEE-SEEEEEEETTEEEEEEEEEE-TTSSEEEEEEEEEE-SSSEEE-SS-S-SS---TTSEEEE-SSSSS--EEEEE-TTS-EEEEETTS-EEE-